Protein AF-A0A8H7WCC1-F1 (afdb_monomer)

Solvent-accessible surface area (backbone atoms only — not comparable to full-atom values): 7300 Å² total; per-residue (Å²): 131,83,83,75,69,80,70,73,66,59,29,33,40,40,32,45,70,49,50,76,80,44,47,63,51,47,51,56,53,47,54,52,48,56,58,50,26,77,82,41,61,59,35,66,81,32,38,38,36,38,40,87,75,44,39,68,73,57,51,53,52,42,45,76,72,71,45,47,74,43,75,50,77,78,79,69,54,81,81,56,98,39,59,47,74,45,61,47,76,86,44,66,91,77,49,62,64,59,53,51,49,51,52,50,48,54,52,49,51,56,56,49,56,66,74,57,59,81,74,78,89,126

pLDDT: mean 70.87, std 16.35, range [34.09, 90.94]

Nearest PDB structures (foldseek):
  7l1s-assembly1_G  TM=3.806E-01  e=4.443E-01  Bacillus sp. PS3
  1zzg-assembly1_B  TM=5.050E-01  e=3.663E+00  Thermus thermophilus HB8
  3ifs-assembly3_E  TM=5.475E-01  e=9.846E+00  Bacillus anthracis str. 'Ames Ancestor'

Secondary structure (DSSP, 8-state):
------PPP-EEEEE---SHHHHHHHHHHHHHHHHHHTT-THHHHTEEEE-TT--HHHHHHHHHTT-EEESSGGGG-S--TTEEEEESSSS-TT-HHHHHHHHHHHHHHHHHHHHS------

Sequence (122 aa):
MKDQRPSPIARVLCLGIRRKSHLTQFVTVLQVFAQLALANPDILNNLFIHDPDMQHDMHDMLENHGFRVVQYPADLGNNDDNTLIFDFYSRPLGEAPRFLEEYAQEKLLSDVAMYIGPANKH

Radius of gyration: 17.0 Å; Cα contacts (8 Å, |Δi|>4): 125; chains: 1; bounding box: 42×42×41 Å

Structure (mmCIF, N/CA/C/O backbone):
data_AF-A0A8H7WCC1-F1
#
_entry.id   AF-A0A8H7WCC1-F1
#
loop_
_atom_site.group_PDB
_atom_site.id
_atom_site.type_symbol
_atom_site.label_atom_id
_atom_site.label_alt_id
_atom_site.label_comp_id
_atom_site.label_asym_id
_atom_site.label_entity_id
_atom_site.label_seq_id
_atom_site.pdbx_PDB_ins_code
_atom_site.Cartn_x
_atom_site.Cartn_y
_atom_site.Cartn_z
_atom_site.occupancy
_atom_site.B_iso_or_equiv
_atom_site.auth_seq_id
_atom_site.auth_comp_id
_atom_site.auth_asym_id
_atom_site.auth_atom_id
_atom_site.pdbx_PDB_model_num
ATOM 1 N N . MET A 1 1 ? -31.067 10.765 14.782 1.00 40.56 1 MET A N 1
ATOM 2 C CA . MET A 1 1 ? -30.103 10.317 13.755 1.00 40.56 1 MET A CA 1
ATOM 3 C C . MET A 1 1 ? -29.098 9.433 14.468 1.00 40.56 1 MET A C 1
ATOM 5 O O . MET A 1 1 ? -28.616 9.855 15.507 1.00 40.56 1 MET A O 1
ATOM 9 N N . LYS A 1 2 ? -28.895 8.186 14.026 1.00 36.66 2 LYS A N 1
ATOM 10 C CA . LYS A 1 2 ? -27.870 7.308 14.611 1.00 36.66 2 LYS A CA 1
ATOM 11 C C . LYS A 1 2 ? -26.506 7.937 14.335 1.00 36.66 2 LYS A C 1
ATOM 13 O O . LYS A 1 2 ? -26.231 8.218 13.172 1.00 36.66 2 LYS A O 1
ATOM 18 N N . ASP A 1 3 ? -25.710 8.140 15.384 1.00 38.50 3 ASP A N 1
ATOM 19 C CA . ASP A 1 3 ? -24.284 8.448 15.288 1.00 38.50 3 ASP A CA 1
ATOM 20 C C . ASP A 1 3 ? -23.625 7.432 14.355 1.00 38.50 3 ASP A C 1
ATOM 22 O O . ASP A 1 3 ? -23.380 6.283 14.733 1.00 38.50 3 ASP A O 1
ATOM 26 N N . GLN A 1 4 ? -23.368 7.831 13.111 1.00 38.69 4 GLN A N 1
ATOM 27 C CA . GLN A 1 4 ? -22.432 7.119 12.258 1.00 38.69 4 GLN A CA 1
ATOM 28 C C . GLN A 1 4 ? -21.048 7.475 12.784 1.00 38.69 4 GLN A C 1
ATOM 30 O O . GLN A 1 4 ? -20.401 8.388 12.281 1.00 38.69 4 GLN A O 1
ATOM 35 N N . ARG A 1 5 ? -20.610 6.795 13.851 1.00 47.72 5 ARG A N 1
ATOM 36 C CA . ARG A 1 5 ? -19.190 6.803 14.202 1.00 47.72 5 ARG A CA 1
ATOM 37 C C . ARG A 1 5 ? -18.454 6.339 12.946 1.00 47.72 5 ARG A C 1
ATOM 39 O O . ARG A 1 5 ? -18.773 5.243 12.478 1.00 47.72 5 ARG A O 1
ATOM 46 N N . PRO A 1 6 ? -17.540 7.134 12.371 1.00 53.88 6 PRO A N 1
ATOM 47 C CA . PRO A 1 6 ? -16.810 6.704 11.193 1.00 53.88 6 PRO A CA 1
ATOM 48 C C . PRO A 1 6 ? -16.014 5.466 11.593 1.00 53.88 6 PRO A C 1
ATOM 50 O O . PRO A 1 6 ? -15.107 5.547 12.426 1.00 53.88 6 PRO A O 1
ATOM 53 N N . SER A 1 7 ? -16.405 4.313 11.054 1.00 56.66 7 SER A N 1
ATOM 54 C CA . SER A 1 7 ? -15.825 3.023 11.402 1.00 56.66 7 SER A CA 1
ATOM 55 C C . SER A 1 7 ? -14.295 3.050 11.249 1.00 56.66 7 SER A C 1
ATOM 57 O O . SER A 1 7 ? -13.752 3.810 10.433 1.00 56.66 7 SER A O 1
ATOM 59 N N . PRO A 1 8 ? -13.566 2.283 12.077 1.00 65.88 8 PRO A N 1
ATOM 60 C CA . PRO A 1 8 ? -12.120 2.173 11.941 1.00 65.88 8 PRO A CA 1
ATOM 61 C C . PRO A 1 8 ? -11.768 1.638 10.548 1.00 65.88 8 PRO A C 1
ATOM 63 O O . PRO A 1 8 ? -12.513 0.833 9.988 1.00 65.88 8 PRO A O 1
ATOM 66 N N . ILE A 1 9 ? -10.640 2.099 9.990 1.00 70.38 9 ILE A N 1
ATOM 67 C CA . ILE A 1 9 ? -10.124 1.581 8.714 1.00 70.38 9 ILE A CA 1
ATOM 68 C C . ILE A 1 9 ? -9.961 0.072 8.870 1.00 70.38 9 ILE A C 1
ATOM 70 O O . ILE A 1 9 ? -9.185 -0.381 9.713 1.00 70.38 9 ILE A O 1
ATOM 74 N N . ALA A 1 10 ? -10.705 -0.684 8.072 1.00 74.31 10 ALA A N 1
ATOM 75 C CA . ALA A 1 10 ? -10.690 -2.139 8.115 1.00 74.31 10 ALA A CA 1
ATOM 76 C C . ALA A 1 10 ? -9.671 -2.716 7.128 1.00 74.31 10 ALA A C 1
ATOM 78 O O . ALA A 1 10 ? -9.213 -3.843 7.299 1.00 74.31 10 ALA A O 1
ATOM 79 N N . ARG A 1 11 ? -9.313 -1.946 6.093 1.00 81.56 11 ARG A N 1
ATOM 80 C CA . ARG A 1 11 ? -8.454 -2.394 5.000 1.00 81.56 11 ARG A CA 1
ATOM 81 C C . ARG A 1 11 ? -7.640 -1.253 4.414 1.00 81.56 11 ARG A C 1
ATOM 83 O O . ARG A 1 11 ? -8.117 -0.124 4.317 1.00 81.56 11 ARG A O 1
ATOM 90 N N . VAL A 1 12 ? -6.437 -1.575 3.965 1.00 85.06 12 VAL A N 1
ATOM 91 C CA . VAL A 1 12 ? -5.565 -0.676 3.216 1.00 85.06 12 VAL A CA 1
ATOM 92 C C . VAL A 1 12 ? -5.255 -1.304 1.865 1.00 85.06 12 VAL A C 1
ATOM 94 O O . VAL A 1 12 ? -4.861 -2.465 1.794 1.00 85.06 12 VAL A O 1
ATOM 97 N N . LEU A 1 13 ? -5.389 -0.523 0.799 1.00 87.12 13 LEU A N 1
ATOM 98 C CA . LEU A 1 13 ? -5.026 -0.927 -0.551 1.00 87.12 13 LEU A CA 1
ATOM 99 C C . LEU A 1 13 ? -3.995 0.044 -1.127 1.00 87.12 13 LEU A C 1
ATOM 101 O O . LEU A 1 13 ? -4.295 1.213 -1.353 1.00 87.12 13 LEU A O 1
ATOM 105 N N . CYS A 1 14 ? -2.789 -0.446 -1.382 1.00 88.56 14 CYS 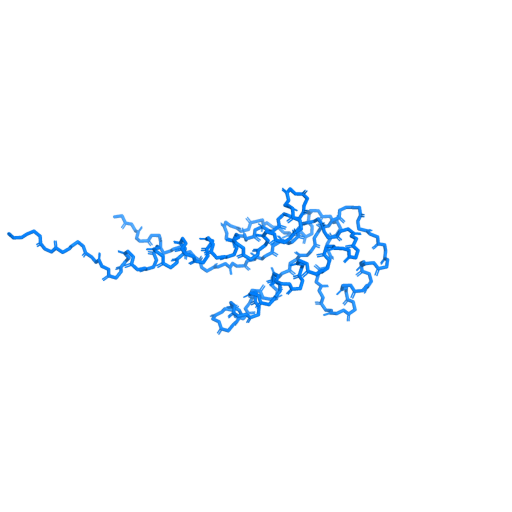A N 1
ATOM 106 C CA . CYS A 1 14 ? -1.717 0.297 -2.031 1.00 88.56 14 CYS A CA 1
ATOM 107 C C . CYS A 1 14 ? -1.666 -0.076 -3.516 1.00 88.56 14 CYS A C 1
ATOM 109 O O . CYS A 1 14 ? -1.382 -1.220 -3.865 1.00 88.56 14 CYS A O 1
ATOM 111 N N . LEU A 1 15 ? -1.927 0.892 -4.387 1.00 86.38 15 LEU A N 1
ATOM 112 C CA . LEU A 1 15 ? -1.953 0.736 -5.838 1.00 86.38 15 LEU A CA 1
ATOM 113 C C . LEU A 1 15 ? -0.737 1.407 -6.463 1.00 86.38 15 LEU A C 1
ATOM 115 O O . LEU A 1 15 ? -0.409 2.518 -6.076 1.00 86.38 15 LEU A O 1
ATOM 119 N N . GLY A 1 16 ? -0.095 0.816 -7.465 1.00 81.38 16 GLY A N 1
ATOM 120 C CA . GLY A 1 16 ? 0.889 1.568 -8.255 1.00 81.38 16 GLY A CA 1
ATOM 121 C C . GLY A 1 16 ? 2.357 1.402 -7.868 1.00 81.38 16 GLY A C 1
ATOM 122 O O . GLY A 1 16 ? 3.198 2.211 -8.271 1.00 81.38 16 GLY A O 1
ATOM 123 N N . ILE A 1 17 ? 2.717 0.377 -7.093 1.00 82.94 17 ILE A N 1
ATOM 124 C CA . ILE A 1 17 ? 4.107 0.129 -6.673 1.00 82.94 17 ILE A CA 1
ATOM 125 C C . ILE A 1 17 ? 4.850 -0.682 -7.750 1.00 82.94 17 ILE A C 1
ATOM 127 O O . ILE A 1 17 ? 5.085 -1.877 -7.612 1.00 82.94 17 ILE A O 1
ATOM 131 N N . ARG A 1 18 ? 5.229 -0.019 -8.851 1.00 76.06 18 ARG A N 1
ATOM 132 C CA . ARG A 1 18 ? 5.842 -0.670 -10.034 1.00 76.06 18 ARG A CA 1
ATOM 133 C C . ARG A 1 18 ? 7.355 -0.760 -10.029 1.00 76.06 18 ARG A C 1
ATOM 135 O O . ARG A 1 18 ? 7.928 -1.629 -10.678 1.00 76.06 18 ARG A O 1
ATOM 142 N N . ARG A 1 19 ? 8.014 0.235 -9.437 1.00 75.50 19 ARG A N 1
ATOM 143 C CA . ARG A 1 19 ? 9.447 0.502 -9.623 1.00 75.50 19 ARG A CA 1
ATOM 144 C C . ARG A 1 19 ? 10.085 0.889 -8.301 1.00 75.50 19 ARG A C 1
ATOM 146 O O . ARG A 1 19 ? 9.421 1.417 -7.414 1.00 75.50 19 ARG A O 1
ATOM 153 N N . LYS A 1 20 ? 11.404 0.710 -8.203 1.00 76.38 20 LYS A N 1
ATOM 154 C CA . LYS A 1 20 ? 12.179 1.009 -6.985 1.00 76.38 20 LYS A CA 1
ATOM 155 C C . LYS A 1 20 ? 12.011 2.445 -6.485 1.00 76.38 20 LYS A C 1
ATOM 157 O O . LYS A 1 20 ? 12.011 2.660 -5.282 1.00 76.38 20 LYS A O 1
ATOM 162 N N . SER A 1 21 ? 11.797 3.412 -7.376 1.00 75.31 21 SER A N 1
ATOM 163 C CA . SER A 1 21 ? 11.513 4.803 -6.998 1.00 75.31 21 SER A CA 1
ATOM 164 C C . SER A 1 21 ? 10.246 4.961 -6.148 1.00 75.31 21 SER A C 1
ATOM 166 O O . SER A 1 21 ? 10.183 5.872 -5.331 1.00 75.31 21 SER A O 1
ATOM 168 N N . HIS A 1 22 ? 9.253 4.077 -6.294 1.00 79.31 22 HIS A N 1
ATOM 1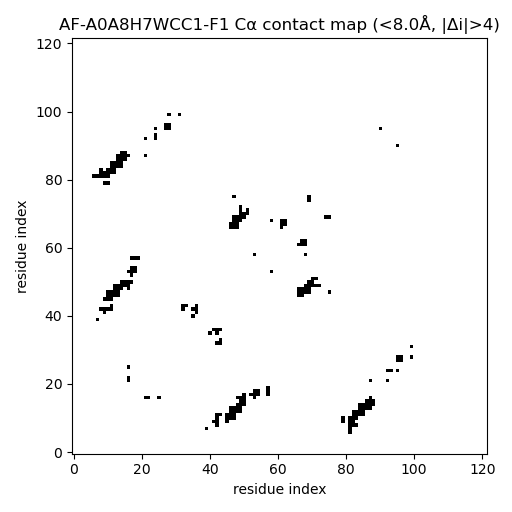69 C CA . HIS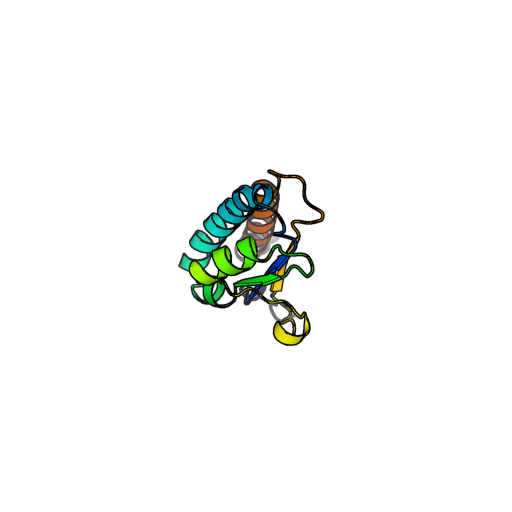 A 1 22 ? 8.011 4.122 -5.512 1.00 79.31 22 HIS A CA 1
ATOM 170 C C . HIS A 1 22 ? 8.192 3.520 -4.112 1.00 79.31 22 HIS A C 1
ATOM 172 O O . HIS A 1 22 ? 7.388 3.789 -3.222 1.00 79.31 22 HIS A O 1
ATOM 178 N N . LEU A 1 23 ? 9.268 2.758 -3.880 1.00 80.81 23 LEU A N 1
ATOM 179 C CA . LEU A 1 23 ? 9.519 2.123 -2.587 1.00 80.81 23 LEU A CA 1
ATOM 180 C C . LEU A 1 23 ? 9.773 3.130 -1.480 1.00 80.81 23 LEU A C 1
ATOM 182 O O . LEU A 1 23 ? 9.305 2.925 -0.369 1.00 80.81 23 LEU A O 1
ATOM 186 N N . THR A 1 24 ? 10.465 4.233 -1.763 1.00 80.62 24 THR A N 1
ATOM 187 C CA . THR A 1 24 ? 10.691 5.269 -0.750 1.00 80.62 24 THR A CA 1
ATOM 188 C C . THR A 1 24 ? 9.366 5.840 -0.251 1.00 80.62 24 THR A C 1
ATOM 190 O O . THR A 1 24 ? 9.151 5.929 0.954 1.00 80.62 24 THR A O 1
ATOM 193 N N . GLN A 1 25 ? 8.444 6.149 -1.166 1.00 79.12 25 GLN A N 1
ATOM 194 C CA . GLN A 1 25 ? 7.115 6.642 -0.811 1.00 79.12 25 GLN A CA 1
ATOM 195 C C . GLN A 1 25 ? 6.289 5.565 -0.099 1.00 79.12 25 GLN A C 1
ATOM 197 O O . GLN A 1 25 ? 5.592 5.862 0.869 1.00 79.12 25 GLN A O 1
ATOM 202 N N . PHE A 1 26 ? 6.399 4.310 -0.536 1.00 84.94 26 PHE A N 1
ATOM 203 C CA . PHE A 1 26 ? 5.733 3.185 0.110 1.00 84.94 26 PHE A CA 1
ATOM 204 C C . PHE A 1 26 ? 6.216 2.974 1.548 1.00 84.94 26 PHE A C 1
ATOM 206 O O . PHE A 1 26 ? 5.395 2.816 2.444 1.00 84.94 26 PHE A O 1
ATOM 213 N N . VAL A 1 27 ? 7.523 3.063 1.805 1.00 84.56 27 VAL A N 1
ATOM 214 C CA . VAL A 1 27 ? 8.092 2.974 3.158 1.00 84.56 27 VAL A CA 1
ATOM 215 C C . VAL A 1 27 ? 7.557 4.088 4.055 1.00 84.56 27 VAL A C 1
ATOM 217 O O . VAL A 1 27 ? 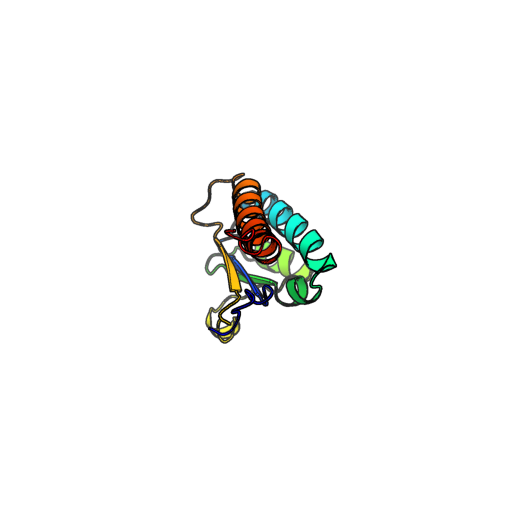7.210 3.828 5.204 1.00 84.56 27 VAL A O 1
ATOM 220 N N . THR A 1 28 ? 7.422 5.313 3.546 1.00 80.88 28 THR A N 1
ATOM 221 C CA . THR A 1 28 ? 6.811 6.412 4.308 1.00 80.88 28 THR A CA 1
ATOM 222 C C . THR A 1 28 ? 5.351 6.128 4.658 1.00 80.88 28 THR A C 1
ATOM 224 O O . THR A 1 28 ? 4.934 6.332 5.796 1.00 80.88 28 THR A O 1
ATOM 227 N N . VAL A 1 29 ? 4.577 5.603 3.708 1.00 82.12 29 VAL A N 1
ATOM 228 C CA . VAL A 1 29 ? 3.187 5.190 3.946 1.00 82.12 29 VAL A CA 1
ATOM 229 C C . VAL A 1 29 ? 3.120 4.070 4.997 1.00 82.12 29 VAL A C 1
ATOM 231 O O . VAL A 1 29 ? 2.323 4.145 5.932 1.00 82.12 29 VAL A O 1
ATOM 234 N N . LEU A 1 30 ? 4.011 3.077 4.914 1.00 84.94 30 LEU A N 1
ATOM 235 C CA . LEU A 1 30 ? 4.116 1.997 5.898 1.00 84.94 30 LEU A CA 1
ATOM 236 C C . LEU A 1 30 ? 4.440 2.498 7.303 1.00 84.94 30 LEU A C 1
ATOM 238 O O . LEU A 1 30 ? 3.896 1.968 8.267 1.00 84.94 30 LEU A O 1
ATOM 242 N N . GLN A 1 31 ? 5.295 3.512 7.442 1.00 82.69 31 GLN A N 1
ATOM 243 C CA . GLN A 1 31 ? 5.598 4.100 8.749 1.00 82.69 31 GLN A CA 1
ATOM 244 C C . GLN A 1 31 ? 4.345 4.683 9.401 1.00 82.69 31 GLN A C 1
ATOM 246 O O . GLN A 1 31 ? 4.144 4.496 10.600 1.00 82.69 31 GLN A O 1
ATOM 251 N N . VAL A 1 32 ? 3.469 5.324 8.625 1.00 78.12 32 VAL A N 1
ATOM 252 C CA . VAL A 1 32 ? 2.200 5.834 9.155 1.00 78.12 32 VAL A CA 1
ATOM 253 C C . VAL A 1 32 ? 1.249 4.696 9.512 1.00 78.12 32 VAL A C 1
ATOM 255 O O . VAL A 1 32 ? 0.637 4.731 10.578 1.00 78.12 32 VAL A O 1
ATOM 258 N N . PHE A 1 33 ? 1.179 3.636 8.705 1.00 82.00 33 PHE A N 1
ATOM 259 C CA . PHE A 1 33 ? 0.389 2.460 9.074 1.00 82.00 33 PHE A CA 1
ATOM 260 C C . PHE A 1 33 ? 0.910 1.747 10.309 1.00 82.00 33 PHE A C 1
ATOM 262 O O . PHE A 1 33 ? 0.102 1.297 11.112 1.00 82.00 33 PHE A O 1
ATOM 269 N N . ALA A 1 34 ? 2.223 1.699 10.518 1.00 82.81 34 ALA A N 1
ATOM 270 C CA . ALA A 1 34 ? 2.796 1.168 11.745 1.00 82.81 34 ALA A CA 1
ATOM 271 C C . ALA A 1 34 ? 2.352 1.980 12.973 1.00 82.81 34 ALA A C 1
ATOM 273 O O . ALA A 1 34 ? 2.068 1.394 14.013 1.00 82.81 34 ALA A O 1
ATOM 274 N N . GLN A 1 35 ? 2.222 3.308 12.852 1.00 79.25 35 GLN A N 1
ATOM 275 C CA . GLN A 1 35 ? 1.655 4.138 13.921 1.00 79.25 35 GLN A CA 1
ATOM 276 C C . GLN A 1 35 ? 0.156 3.879 14.116 1.00 79.25 35 GLN A C 1
ATOM 278 O O . GLN A 1 35 ? -0.295 3.714 15.247 1.00 79.25 35 GLN A O 1
ATOM 283 N N . LEU A 1 36 ? -0.621 3.782 13.032 1.00 74.69 36 LEU A N 1
ATOM 284 C CA . LEU A 1 36 ? -2.052 3.462 13.109 1.00 74.69 36 LEU A CA 1
ATOM 285 C C . LEU A 1 36 ? -2.302 2.062 13.689 1.00 74.69 36 LEU A C 1
ATOM 287 O O . LEU A 1 36 ? -3.284 1.861 14.402 1.00 74.69 36 LEU A O 1
ATOM 291 N N . ALA A 1 37 ? -1.392 1.118 13.454 1.00 80.62 37 ALA A N 1
ATOM 292 C CA . ALA A 1 37 ? -1.457 -0.239 13.979 1.00 80.62 37 ALA A CA 1
ATOM 293 C C . ALA A 1 37 ? -1.358 -0.303 15.508 1.00 80.62 37 ALA A C 1
ATOM 295 O O . ALA A 1 37 ? -1.861 -1.248 16.108 1.00 80.62 37 ALA A O 1
ATOM 296 N N . LEU A 1 38 ? -0.771 0.712 16.153 1.00 77.00 38 LEU A N 1
ATOM 297 C CA . LEU A 1 38 ? -0.770 0.818 17.616 1.00 77.00 38 LEU A CA 1
ATOM 298 C C . LEU A 1 38 ? -2.191 0.988 18.174 1.00 77.00 38 LEU A C 1
ATOM 300 O O . LEU A 1 38 ? -2.472 0.526 19.277 1.00 77.00 38 LEU A O 1
ATOM 304 N N . ALA A 1 39 ? -3.079 1.635 17.414 1.00 75.12 39 ALA A N 1
ATOM 305 C CA . ALA A 1 39 ? -4.483 1.825 17.772 1.00 75.12 39 ALA A CA 1
ATOM 306 C C . ALA A 1 39 ? -5.402 0.746 17.172 1.00 75.12 39 ALA A C 1
ATOM 308 O O . ALA A 1 39 ? -6.412 0.396 17.780 1.00 75.12 39 ALA A O 1
ATOM 309 N N . ASN A 1 40 ? -5.064 0.218 15.991 1.00 75.06 40 ASN A N 1
ATOM 310 C CA . ASN A 1 40 ? -5.800 -0.846 15.312 1.00 75.06 40 ASN A CA 1
ATOM 311 C C . ASN A 1 40 ? -4.837 -1.854 14.647 1.00 75.06 40 ASN A C 1
ATOM 313 O O . ASN A 1 40 ? -4.504 -1.688 13.470 1.00 75.06 40 ASN A O 1
ATOM 317 N N . PRO A 1 41 ? -4.404 -2.907 15.364 1.00 79.31 41 PRO A N 1
ATOM 318 C CA . PRO A 1 41 ? -3.407 -3.862 14.870 1.00 79.31 41 PRO A CA 1
ATOM 319 C C . PRO A 1 41 ? -3.804 -4.578 13.574 1.00 79.31 41 PRO A C 1
ATOM 321 O O . PRO A 1 41 ? -2.940 -4.943 12.774 1.00 79.31 41 PRO A O 1
ATOM 324 N N . ASP A 1 42 ? -5.106 -4.734 13.327 1.00 80.19 42 ASP A N 1
ATOM 325 C CA . ASP A 1 42 ? -5.628 -5.442 12.158 1.00 80.19 42 ASP A CA 1
ATOM 326 C C . ASP A 1 42 ? -5.358 -4.707 10.840 1.00 80.19 42 ASP A C 1
ATOM 328 O O . ASP A 1 42 ? -5.433 -5.314 9.771 1.00 80.19 42 ASP A O 1
ATOM 332 N N . ILE A 1 43 ? -4.994 -3.422 10.888 1.00 79.50 43 ILE A N 1
ATOM 333 C CA . ILE A 1 43 ? -4.731 -2.629 9.684 1.00 79.50 43 ILE A CA 1
ATOM 334 C C . ILE A 1 43 ? -3.546 -3.171 8.874 1.00 79.50 43 ILE A C 1
ATOM 336 O O . ILE A 1 43 ? -3.582 -3.137 7.647 1.00 79.50 43 ILE A O 1
ATOM 340 N N . LEU A 1 44 ? -2.522 -3.724 9.539 1.00 81.56 44 LEU A N 1
ATOM 341 C CA . LEU A 1 44 ? -1.360 -4.316 8.865 1.00 81.56 44 LEU A CA 1
ATOM 342 C C . LEU A 1 44 ? -1.688 -5.687 8.270 1.00 81.56 44 LEU A C 1
ATOM 344 O O . LEU A 1 44 ? -1.211 -6.017 7.188 1.00 81.56 44 LEU A O 1
ATOM 348 N N . ASN A 1 45 ? -2.550 -6.459 8.938 1.00 83.19 45 ASN A N 1
ATOM 349 C CA . ASN A 1 45 ? -3.019 -7.758 8.444 1.00 83.19 45 ASN A CA 1
ATOM 350 C C . ASN A 1 45 ? -3.929 -7.625 7.212 1.00 83.19 45 ASN A C 1
ATOM 352 O O . ASN A 1 45 ? -4.066 -8.574 6.437 1.00 83.19 45 ASN A O 1
ATOM 356 N N . ASN A 1 46 ? -4.532 -6.446 7.039 1.00 84.50 46 ASN A N 1
ATOM 357 C CA . ASN A 1 46 ? -5.431 -6.098 5.944 1.00 84.50 46 ASN A CA 1
ATOM 358 C C . ASN A 1 46 ? -4.822 -5.058 4.988 1.00 84.50 46 ASN A C 1
ATOM 360 O O . ASN A 1 46 ? -5.562 -4.312 4.342 1.00 84.50 46 ASN A O 1
ATOM 364 N N . LEU A 1 47 ? -3.489 -4.997 4.899 1.00 87.62 47 LEU A N 1
ATOM 365 C CA . LEU A 1 47 ? -2.778 -4.210 3.896 1.00 87.62 47 LEU A CA 1
ATOM 366 C C . LEU A 1 47 ? -2.498 -5.071 2.664 1.00 87.62 47 LEU A C 1
ATOM 368 O O . LEU A 1 47 ? -1.803 -6.084 2.738 1.00 87.62 47 LEU A O 1
ATOM 372 N N . PHE A 1 48 ? -3.016 -4.629 1.525 1.00 89.69 48 PHE A N 1
ATOM 373 C CA . PHE A 1 48 ? -2.858 -5.284 0.234 1.00 89.69 48 PHE A CA 1
ATOM 374 C C . PHE A 1 48 ? -2.122 -4.366 -0.731 1.00 89.69 48 PHE A C 1
ATOM 376 O O . PHE A 1 48 ? -2.368 -3.160 -0.769 1.00 89.69 48 PHE A O 1
ATOM 383 N N . ILE A 1 49 ? -1.234 -4.941 -1.531 1.00 90.75 49 ILE A N 1
ATOM 384 C CA . ILE A 1 49 ? -0.543 -4.240 -2.608 1.00 90.75 49 ILE A CA 1
ATOM 385 C C . ILE A 1 49 ? -1.058 -4.799 -3.923 1.00 90.75 49 ILE A C 1
ATOM 387 O O . ILE A 1 49 ? -1.018 -6.007 -4.127 1.00 90.75 49 ILE A O 1
ATOM 391 N N . HIS A 1 50 ? -1.516 -3.937 -4.822 1.00 87.75 50 HIS A N 1
ATOM 392 C CA . HIS A 1 50 ? -1.983 -4.357 -6.135 1.00 87.75 50 HIS A CA 1
ATOM 393 C C . HIS A 1 50 ? -1.386 -3.485 -7.234 1.00 87.75 50 HIS A C 1
ATOM 395 O O . HIS A 1 50 ? -1.528 -2.262 -7.243 1.00 87.75 50 HIS A O 1
ATOM 401 N N . ASP A 1 51 ? -0.738 -4.132 -8.195 1.00 85.81 51 ASP A N 1
ATOM 402 C CA . ASP A 1 51 ? -0.328 -3.490 -9.432 1.00 85.81 51 ASP A CA 1
ATOM 403 C C . ASP A 1 51 ? -0.253 -4.529 -10.563 1.00 85.81 51 ASP A C 1
ATOM 405 O O . ASP A 1 51 ? 0.527 -5.477 -10.450 1.00 85.81 51 ASP A O 1
ATOM 409 N N . PRO A 1 52 ? -1.044 -4.381 -11.643 1.00 82.69 52 PRO A N 1
ATOM 410 C CA . PRO A 1 52 ? -1.055 -5.335 -12.749 1.00 82.69 52 PRO A CA 1
ATOM 411 C C . PRO A 1 52 ? 0.257 -5.359 -13.545 1.00 82.69 52 PRO A C 1
ATOM 413 O O . PRO A 1 52 ? 0.547 -6.357 -14.195 1.00 82.69 52 PRO A O 1
ATOM 416 N N . ASP A 1 53 ? 1.059 -4.292 -13.480 1.00 84.69 53 ASP A N 1
ATOM 417 C CA . ASP A 1 53 ? 2.324 -4.157 -14.206 1.00 84.69 53 ASP A CA 1
ATOM 418 C C . ASP A 1 53 ? 3.53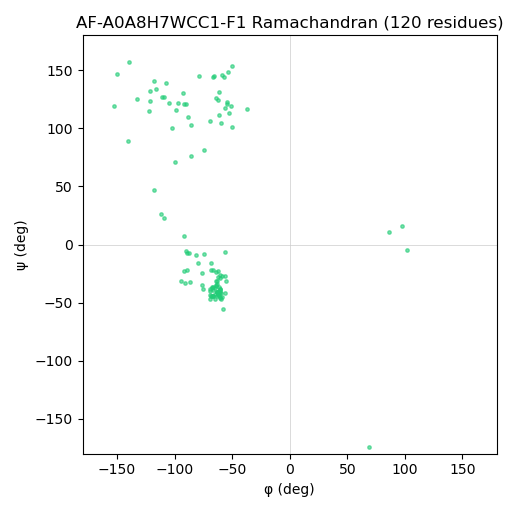7 -4.227 -13.253 1.00 84.69 53 ASP A C 1
ATOM 420 O O . ASP A 1 53 ? 4.614 -3.699 -13.560 1.00 84.69 53 ASP A O 1
ATOM 424 N N . MET A 1 54 ? 3.375 -4.833 -12.068 1.00 86.12 54 MET A N 1
ATOM 425 C CA . MET A 1 54 ? 4.469 -5.004 -11.111 1.00 86.12 54 MET A CA 1
ATOM 426 C C . MET A 1 54 ? 5.586 -5.865 -11.708 1.00 86.12 54 MET A C 1
ATOM 428 O O . MET A 1 54 ? 5.344 -6.952 -12.232 1.00 86.12 54 MET A O 1
ATOM 432 N N . GLN A 1 55 ? 6.835 -5.405 -11.595 1.00 86.62 55 GLN A N 1
ATOM 433 C CA . GLN A 1 55 ? 7.984 -6.222 -11.985 1.00 86.62 55 GLN A CA 1
ATOM 434 C C . GLN A 1 55 ? 8.129 -7.431 -11.049 1.00 86.62 55 GLN A C 1
ATOM 436 O O . GLN A 1 55 ? 7.887 -7.326 -9.849 1.00 86.62 55 GLN A O 1
ATOM 441 N N . HIS A 1 56 ? 8.546 -8.577 -11.590 1.00 86.44 56 HIS A N 1
ATOM 442 C CA . HIS A 1 56 ? 8.633 -9.825 -10.825 1.00 86.44 56 HIS A CA 1
ATOM 443 C C . HIS A 1 56 ? 9.594 -9.724 -9.626 1.00 86.44 56 HIS A C 1
ATOM 445 O O . HIS A 1 56 ? 9.270 -10.176 -8.536 1.00 86.44 56 HIS A O 1
ATOM 451 N N . ASP A 1 57 ? 10.724 -9.030 -9.789 1.00 88.62 57 ASP A N 1
ATOM 452 C CA . ASP A 1 57 ? 11.677 -8.778 -8.701 1.00 88.62 57 ASP A CA 1
ATOM 453 C C . ASP A 1 57 ? 11.076 -7.920 -7.575 1.00 88.62 57 ASP A C 1
ATOM 455 O O . ASP A 1 57 ? 11.385 -8.125 -6.402 1.00 88.62 57 ASP A O 1
ATOM 459 N N . MET A 1 58 ? 10.200 -6.974 -7.919 1.00 87.50 58 MET A N 1
ATOM 460 C CA . MET A 1 58 ? 9.459 -6.161 -6.956 1.00 87.50 58 MET A CA 1
ATOM 461 C C . MET A 1 58 ? 8.422 -6.991 -6.198 1.00 87.50 58 MET A C 1
ATOM 463 O O . MET A 1 58 ? 8.309 -6.861 -4.980 1.00 87.50 58 MET A O 1
ATOM 467 N N . HIS A 1 59 ? 7.693 -7.844 -6.918 1.00 89.62 59 HIS A N 1
ATOM 468 C CA . HIS A 1 59 ? 6.708 -8.756 -6.347 1.00 89.62 59 HIS A CA 1
ATOM 469 C C . HIS A 1 59 ? 7.356 -9.673 -5.308 1.00 89.62 59 HIS A C 1
ATOM 471 O O . HIS A 1 59 ? 6.977 -9.644 -4.137 1.00 89.62 59 HIS A O 1
ATOM 477 N N . ASP A 1 60 ? 8.403 -10.395 -5.712 1.00 89.81 60 ASP A N 1
ATOM 478 C CA . ASP A 1 60 ? 9.137 -11.314 -4.843 1.00 89.81 60 ASP A CA 1
ATOM 479 C C . ASP A 1 60 ? 9.729 -10.585 -3.639 1.00 89.81 60 ASP A C 1
ATOM 481 O O . ASP A 1 60 ? 9.691 -11.078 -2.514 1.00 89.81 60 ASP A O 1
ATOM 485 N N . MET A 1 61 ? 10.280 -9.386 -3.845 1.00 89.88 61 MET A N 1
ATOM 486 C CA . MET A 1 61 ? 10.811 -8.589 -2.748 1.00 89.88 61 MET A CA 1
ATOM 487 C C . MET A 1 61 ? 9.718 -8.264 -1.722 1.00 89.88 61 MET A C 1
ATOM 489 O O . MET A 1 61 ? 9.959 -8.428 -0.530 1.00 89.88 61 MET A O 1
ATOM 493 N N . LEU A 1 62 ? 8.536 -7.818 -2.147 1.00 89.81 62 LEU A N 1
ATOM 494 C CA . LEU A 1 62 ? 7.447 -7.461 -1.236 1.00 89.81 62 LEU A CA 1
ATOM 495 C C . LEU A 1 62 ? 6.897 -8.684 -0.488 1.00 89.81 62 LEU A C 1
ATOM 497 O O . LEU A 1 62 ? 6.749 -8.627 0.734 1.00 89.81 62 LEU A O 1
ATOM 501 N N . GLU A 1 63 ? 6.672 -9.805 -1.172 1.00 90.69 63 GLU A N 1
ATOM 502 C CA . GLU A 1 63 ? 6.222 -11.043 -0.522 1.00 90.69 63 GLU A CA 1
ATOM 503 C C . GLU A 1 63 ? 7.248 -11.579 0.482 1.00 90.69 63 GLU A C 1
ATOM 505 O O . GLU A 1 63 ? 6.886 -11.948 1.599 1.00 90.69 63 GLU A O 1
ATOM 510 N N . ASN A 1 64 ? 8.542 -11.537 0.145 1.00 90.94 64 ASN A N 1
ATOM 511 C CA . ASN A 1 64 ? 9.617 -11.940 1.057 1.00 90.94 64 ASN A CA 1
ATOM 512 C C . ASN A 1 64 ? 9.686 -11.075 2.328 1.00 90.94 64 ASN A C 1
ATOM 514 O O . ASN A 1 64 ? 10.203 -11.524 3.349 1.00 90.94 64 ASN A O 1
ATOM 518 N N . HIS A 1 65 ? 9.158 -9.848 2.288 1.00 87.44 65 HIS A N 1
ATOM 519 C CA . HIS A 1 65 ? 9.027 -8.973 3.458 1.00 87.44 65 HIS A CA 1
ATOM 520 C C . HIS A 1 65 ? 7.676 -9.127 4.180 1.00 87.44 65 HIS A C 1
ATOM 522 O O . HIS A 1 65 ? 7.395 -8.381 5.117 1.00 87.44 65 HIS A O 1
ATOM 528 N N . GLY A 1 66 ? 6.852 -10.101 3.783 1.00 86.56 66 GLY A N 1
ATOM 529 C CA . GLY A 1 66 ? 5.583 -10.433 4.428 1.00 86.56 66 GLY A CA 1
ATOM 530 C C . GLY A 1 66 ? 4.384 -9.617 3.943 1.00 86.56 66 GLY A C 1
ATOM 531 O O . GLY A 1 66 ? 3.324 -9.680 4.567 1.00 86.56 66 GLY A O 1
ATOM 532 N N . PHE A 1 67 ? 4.517 -8.856 2.853 1.00 89.31 67 PHE A N 1
ATOM 533 C CA . PHE A 1 67 ? 3.387 -8.133 2.273 1.00 89.31 67 PHE A CA 1
ATOM 534 C C . PHE A 1 67 ? 2.498 -9.055 1.442 1.00 89.31 67 PHE A C 1
ATOM 536 O O . PHE A 1 67 ? 2.978 -9.950 0.750 1.00 89.31 67 PHE A O 1
ATOM 543 N N . ARG A 1 68 ? 1.188 -8.792 1.463 1.00 89.69 68 ARG A N 1
ATOM 544 C CA . ARG A 1 68 ? 0.233 -9.454 0.569 1.00 89.69 68 ARG A CA 1
ATOM 545 C C . ARG A 1 68 ? 0.179 -8.705 -0.752 1.00 89.69 68 ARG A C 1
ATOM 547 O O . ARG A 1 68 ? -0.438 -7.640 -0.837 1.00 89.69 68 ARG A O 1
ATOM 554 N N . VAL A 1 69 ? 0.830 -9.260 -1.765 1.00 90.06 69 VAL A N 1
ATOM 555 C CA . VAL A 1 69 ? 0.758 -8.755 -3.134 1.00 90.06 69 VAL A CA 1
ATOM 556 C C . VAL A 1 69 ? -0.350 -9.500 -3.866 1.00 90.06 69 VAL A C 1
ATOM 558 O O . VAL A 1 69 ? -0.449 -10.720 -3.807 1.00 90.06 69 VAL A O 1
ATOM 561 N N . VAL A 1 70 ? -1.231 -8.753 -4.517 1.00 87.50 70 VAL A N 1
ATOM 562 C CA . VAL A 1 70 ? -2.423 -9.275 -5.172 1.00 87.50 70 VAL A CA 1
ATOM 563 C C . VAL A 1 70 ? -2.369 -8.918 -6.650 1.00 87.50 70 VAL A C 1
ATOM 565 O O . VAL A 1 70 ? -2.275 -7.742 -7.002 1.00 87.50 70 VAL A O 1
ATOM 568 N N . GLN A 1 71 ? -2.450 -9.917 -7.529 1.00 75.25 71 GLN A N 1
ATOM 569 C CA . GLN A 1 71 ? -2.422 -9.696 -8.980 1.00 75.25 71 GLN A CA 1
ATOM 570 C C . GLN A 1 71 ? -3.798 -9.411 -9.574 1.00 75.25 71 GLN A C 1
ATOM 572 O O . GLN A 1 71 ? -3.889 -8.638 -10.525 1.00 75.25 71 GLN A O 1
ATOM 577 N N . TYR A 1 72 ? -4.866 -9.989 -9.021 1.00 77.75 72 TYR A N 1
ATOM 578 C CA . TYR A 1 72 ? -6.204 -9.850 -9.584 1.00 77.75 72 TYR A CA 1
ATOM 579 C C . TYR A 1 72 ? -7.133 -9.115 -8.616 1.00 77.75 72 TYR A C 1
ATOM 581 O O . TYR A 1 72 ? -7.205 -9.476 -7.444 1.00 77.75 72 TYR A O 1
ATOM 589 N N . PRO A 1 73 ? -7.917 -8.127 -9.084 1.00 70.75 73 PRO A N 1
ATOM 590 C CA . PRO A 1 73 ? -8.861 -7.411 -8.226 1.00 70.75 73 PRO A CA 1
ATOM 591 C C . PRO A 1 73 ? -9.874 -8.316 -7.511 1.00 70.75 73 PRO A C 1
ATOM 593 O O . PRO A 1 73 ? -10.343 -7.974 -6.433 1.00 70.75 73 PRO A O 1
ATOM 596 N N . ALA A 1 74 ? -10.195 -9.479 -8.089 1.00 71.88 74 ALA A N 1
ATOM 597 C CA . ALA A 1 74 ? -11.085 -10.467 -7.479 1.00 71.88 74 ALA A CA 1
ATOM 598 C C . ALA A 1 74 ? -10.548 -11.027 -6.147 1.00 71.88 74 ALA A C 1
ATOM 600 O O . ALA A 1 74 ? -11.333 -11.374 -5.265 1.00 71.88 74 ALA A O 1
ATOM 601 N N . ASP A 1 75 ? -9.227 -11.056 -5.976 1.00 71.94 75 ASP A N 1
ATOM 602 C CA . ASP A 1 75 ? -8.560 -11.579 -4.783 1.00 71.94 75 ASP A CA 1
ATOM 603 C C . ASP A 1 75 ? -8.531 -10.550 -3.634 1.00 71.94 75 ASP A C 1
ATOM 605 O O . ASP A 1 75 ? -8.203 -10.891 -2.499 1.00 71.94 75 ASP A O 1
ATOM 609 N N . LEU A 1 76 ? -8.915 -9.292 -3.898 1.00 69.38 76 LEU A N 1
ATOM 610 C CA . LEU A 1 76 ? -9.062 -8.245 -2.876 1.00 69.38 76 LEU A CA 1
ATOM 611 C C . LEU A 1 76 ? -10.332 -8.426 -2.019 1.00 69.38 76 LEU A C 1
ATOM 613 O O . LEU A 1 76 ? -10.499 -7.728 -1.015 1.00 69.38 76 LEU A O 1
ATOM 617 N N . GLY A 1 77 ? -11.212 -9.368 -2.386 1.00 66.56 77 GLY A N 1
ATOM 618 C CA . GLY A 1 77 ? -12.494 -9.618 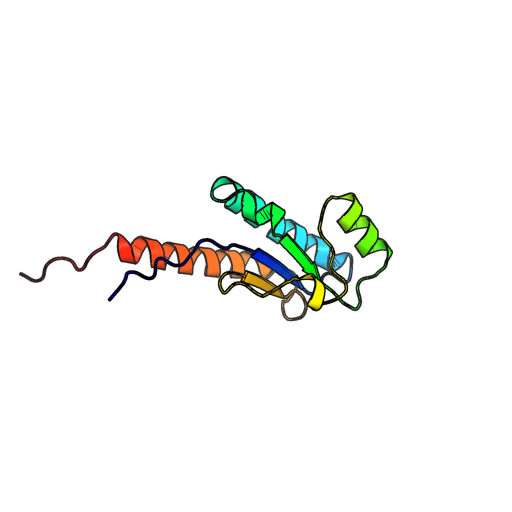-1.725 1.00 66.56 77 GLY A CA 1
ATOM 619 C C . GLY A 1 77 ? -13.511 -8.490 -1.935 1.00 66.56 77 GLY A C 1
ATOM 620 O O . GLY A 1 77 ? -13.273 -7.536 -2.674 1.00 66.56 77 GLY A O 1
ATOM 621 N N . ASN A 1 78 ? -14.670 -8.576 -1.270 1.00 60.59 78 ASN A N 1
ATOM 622 C CA . ASN A 1 78 ? -15.625 -7.464 -1.266 1.00 60.59 78 ASN A CA 1
ATOM 623 C C . ASN A 1 78 ? -14.960 -6.247 -0.616 1.00 60.59 78 ASN A C 1
ATOM 625 O O . ASN A 1 78 ? -14.459 -6.354 0.506 1.00 60.59 78 ASN A O 1
ATOM 629 N N . ASN A 1 79 ? -14.926 -5.115 -1.325 1.00 57.12 79 ASN A N 1
ATOM 630 C CA . ASN A 1 79 ? -14.535 -3.829 -0.757 1.00 57.12 79 ASN A CA 1
ATOM 631 C C . ASN A 1 79 ? -15.501 -3.516 0.384 1.00 57.12 79 ASN A C 1
ATOM 633 O O . ASN A 1 79 ? -16.656 -3.183 0.134 1.00 57.12 79 ASN A O 1
ATOM 637 N N . ASP A 1 80 ? -15.040 -3.665 1.624 1.00 58.47 80 ASP A N 1
ATOM 638 C CA . ASP A 1 80 ? -15.764 -3.100 2.753 1.00 58.47 80 ASP A CA 1
ATOM 639 C C . ASP A 1 80 ? -15.726 -1.577 2.620 1.00 58.47 80 ASP A C 1
ATOM 641 O O . ASP A 1 80 ? -14.704 -1.010 2.209 1.00 58.47 80 ASP A O 1
ATOM 645 N N . ASP A 1 81 ? -16.812 -0.920 3.032 1.00 60.78 81 ASP A N 1
ATOM 646 C CA . ASP A 1 81 ? -17.011 0.537 2.969 1.00 60.78 81 ASP A CA 1
ATOM 647 C C . ASP A 1 81 ? -15.909 1.355 3.690 1.00 60.78 81 ASP A C 1
ATOM 649 O O . ASP A 1 81 ? -15.861 2.575 3.574 1.00 60.78 81 ASP A O 1
ATOM 653 N N . ASN A 1 82 ? -14.983 0.696 4.403 1.00 74.88 82 ASN A N 1
ATOM 654 C CA . ASN A 1 82 ? -13.874 1.299 5.150 1.00 74.88 82 ASN A CA 1
ATOM 655 C C . ASN A 1 82 ? -12.491 0.866 4.630 1.00 74.88 82 ASN A C 1
ATOM 657 O O . ASN A 1 82 ? -11.611 0.485 5.413 1.00 74.88 82 ASN A O 1
ATOM 661 N N . THR A 1 83 ? -12.308 0.910 3.309 1.00 76.69 83 THR A N 1
ATOM 662 C CA . THR A 1 83 ? -11.018 0.661 2.649 1.00 76.69 83 THR A CA 1
ATOM 663 C C . THR A 1 83 ? -10.305 1.978 2.350 1.00 76.69 83 THR A C 1
ATOM 665 O O . THR A 1 83 ? -10.823 2.821 1.621 1.00 76.69 83 THR A O 1
ATOM 668 N N . LEU A 1 84 ? -9.094 2.150 2.877 1.00 79.12 84 LEU A N 1
ATOM 669 C CA . LEU A 1 84 ? -8.241 3.292 2.563 1.00 79.12 84 LEU A CA 1
ATOM 670 C C . LEU A 1 84 ? -7.357 2.967 1.355 1.00 79.12 84 LEU A C 1
ATOM 672 O O . LEU A 1 84 ? -6.573 2.018 1.396 1.00 79.12 84 LEU A O 1
ATOM 676 N N . ILE A 1 85 ? -7.474 3.758 0.289 1.00 81.12 85 ILE A N 1
ATOM 677 C CA . ILE A 1 85 ? -6.756 3.531 -0.970 1.00 81.12 85 ILE A CA 1
ATOM 678 C C . ILE A 1 85 ? -5.604 4.530 -1.106 1.00 81.12 85 ILE A C 1
ATOM 680 O O . ILE A 1 85 ? -5.807 5.746 -1.135 1.00 81.12 85 ILE A O 1
ATOM 684 N N . PHE A 1 86 ? -4.391 4.003 -1.247 1.00 80.56 86 PHE A N 1
ATOM 685 C CA . PHE A 1 86 ? -3.196 4.746 -1.623 1.00 80.56 86 PHE A CA 1
ATOM 686 C C . PHE A 1 86 ? -2.875 4.497 -3.082 1.00 80.56 86 PHE A C 1
ATOM 688 O O . PHE A 1 86 ? -2.287 3.479 -3.427 1.00 80.56 86 PHE A O 1
ATOM 695 N N . ASP A 1 87 ? -3.251 5.447 -3.927 1.00 81.81 87 ASP A N 1
ATOM 696 C CA . ASP A 1 87 ? -2.905 5.422 -5.340 1.00 81.81 87 ASP A CA 1
ATOM 697 C C . ASP A 1 87 ? -1.552 6.107 -5.588 1.00 81.81 87 ASP A C 1
ATOM 699 O O . ASP A 1 87 ? -1.425 7.323 -5.445 1.00 81.81 87 ASP A O 1
ATOM 703 N N . PHE A 1 88 ? -0.533 5.319 -5.934 1.00 75.56 88 PHE A N 1
ATOM 704 C CA . PHE A 1 88 ? 0.795 5.790 -6.325 1.00 75.56 88 PHE A CA 1
ATOM 705 C C . PHE A 1 88 ? 0.893 6.090 -7.835 1.00 75.56 88 PHE A C 1
ATOM 707 O O . PHE A 1 88 ? 1.901 6.647 -8.264 1.00 75.56 88 PHE A O 1
ATOM 714 N N . TYR A 1 89 ? -0.121 5.776 -8.654 1.00 71.00 89 TYR A N 1
ATOM 715 C CA . TYR A 1 89 ? -0.174 6.174 -10.070 1.00 71.00 89 TYR A CA 1
ATOM 716 C C . TYR A 1 89 ? -0.372 7.669 -10.235 1.00 71.00 89 TYR A C 1
ATOM 718 O O . TYR A 1 89 ? 0.275 8.310 -11.060 1.00 71.00 89 TYR A O 1
ATOM 726 N N . SER A 1 90 ? -1.320 8.207 -9.476 1.00 66.62 90 SER A N 1
ATOM 727 C CA . SER A 1 90 ? -1.789 9.578 -9.624 1.00 66.62 90 SER A CA 1
ATOM 728 C C . SER A 1 90 ? -1.002 10.568 -8.770 1.00 66.62 90 SER A C 1
ATOM 730 O O . SER A 1 90 ? -1.257 11.769 -8.848 1.00 66.62 90 SER A O 1
ATOM 732 N N . ARG A 1 91 ? -0.079 10.085 -7.926 1.00 65.56 91 ARG A N 1
ATOM 733 C CA . ARG A 1 91 ? 0.594 10.905 -6.917 1.00 65.56 91 ARG A CA 1
ATOM 734 C C . ARG A 1 91 ? 2.059 11.157 -7.265 1.00 65.56 91 ARG A C 1
ATOM 736 O O . ARG A 1 91 ? 2.814 10.202 -7.445 1.00 65.56 91 ARG A O 1
ATOM 743 N N . PRO A 1 92 ? 2.493 12.427 -7.290 1.00 63.22 92 PRO A N 1
ATOM 744 C CA . PRO A 1 92 ? 3.904 12.765 -7.370 1.00 63.22 92 PRO A CA 1
ATOM 745 C C . PRO A 1 92 ? 4.696 12.138 -6.215 1.00 63.22 92 PRO A C 1
ATOM 747 O O . PRO A 1 92 ? 4.227 12.053 -5.072 1.00 63.22 92 PRO A O 1
ATOM 750 N N . LEU A 1 93 ? 5.928 11.724 -6.514 1.00 59.25 93 LEU A N 1
ATOM 751 C CA . LEU A 1 93 ? 6.881 11.256 -5.510 1.00 59.25 93 LEU A CA 1
ATOM 752 C C . LEU A 1 93 ? 7.057 12.328 -4.423 1.00 59.25 93 LEU A C 1
ATOM 754 O O . LEU A 1 93 ? 7.444 13.455 -4.722 1.00 59.25 93 LEU A O 1
ATOM 758 N N . GLY A 1 94 ? 6.794 11.965 -3.165 1.00 59.00 94 GLY A N 1
ATOM 759 C CA . GLY A 1 9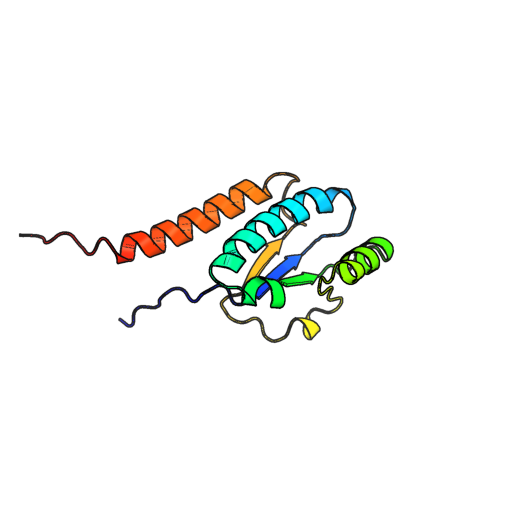4 ? 6.964 12.851 -2.005 1.00 59.00 94 GLY A CA 1
ATOM 760 C C . GLY A 1 94 ? 5.682 13.475 -1.443 1.00 59.00 94 GLY A C 1
ATOM 761 O O . GLY A 1 94 ? 5.746 14.086 -0.383 1.00 59.00 94 GLY A O 1
ATOM 762 N N . GLU A 1 95 ? 4.515 13.279 -2.066 1.00 66.50 95 GLU A N 1
ATOM 763 C CA . GLU A 1 95 ? 3.241 13.832 -1.557 1.00 66.50 95 GLU A CA 1
ATOM 764 C C . GLU A 1 95 ? 2.485 12.917 -0.580 1.00 66.50 95 GLU A C 1
ATOM 766 O O . GLU A 1 95 ? 1.502 13.332 0.033 1.00 66.50 95 GLU A O 1
ATOM 771 N N . ALA A 1 96 ? 2.944 11.676 -0.387 1.00 62.88 96 ALA A N 1
ATOM 772 C CA . ALA A 1 96 ? 2.310 10.749 0.556 1.00 62.88 96 ALA A CA 1
ATOM 773 C C . ALA A 1 96 ? 2.195 11.281 2.004 1.00 62.88 96 ALA A C 1
ATOM 775 O O . ALA A 1 96 ? 1.122 11.103 2.581 1.00 62.88 96 ALA A O 1
ATOM 776 N N . PRO A 1 97 ? 3.214 11.952 2.591 1.00 61.19 97 PRO A N 1
ATOM 777 C CA . PRO A 1 97 ? 3.108 12.523 3.935 1.00 61.19 97 PRO A CA 1
ATOM 778 C C . PRO A 1 97 ? 1.968 13.531 4.062 1.00 61.19 97 PRO A C 1
ATOM 780 O O . PRO A 1 97 ? 1.178 13.443 4.993 1.00 61.19 97 PRO A O 1
ATOM 783 N N . ARG A 1 98 ? 1.837 14.441 3.090 1.00 65.44 98 ARG A N 1
ATOM 784 C CA . ARG A 1 98 ? 0.842 15.517 3.127 1.00 65.44 98 ARG A CA 1
ATOM 785 C C . ARG A 1 98 ? -0.586 14.980 3.079 1.00 65.44 98 ARG A C 1
ATOM 787 O O . ARG A 1 98 ? -1.429 15.428 3.839 1.00 65.44 98 ARG A O 1
ATOM 794 N N . PHE A 1 99 ? -0.854 13.986 2.237 1.00 64.69 99 PHE A N 1
ATOM 795 C CA . PHE A 1 99 ? -2.176 13.357 2.201 1.00 64.69 99 PHE A CA 1
ATOM 796 C C . PHE A 1 99 ? -2.494 12.576 3.476 1.00 64.69 99 PHE A C 1
ATOM 798 O O . PHE A 1 99 ? -3.636 12.549 3.916 1.00 64.69 99 PHE A O 1
ATOM 805 N N . LEU A 1 100 ? -1.491 11.924 4.065 1.00 62.97 100 LEU A N 1
ATOM 806 C CA . LEU A 1 100 ? -1.656 11.231 5.339 1.00 62.97 100 LEU A CA 1
ATOM 807 C C . LEU A 1 100 ? -1.921 12.216 6.481 1.00 62.97 100 LEU A C 1
ATOM 809 O O . LEU A 1 100 ? -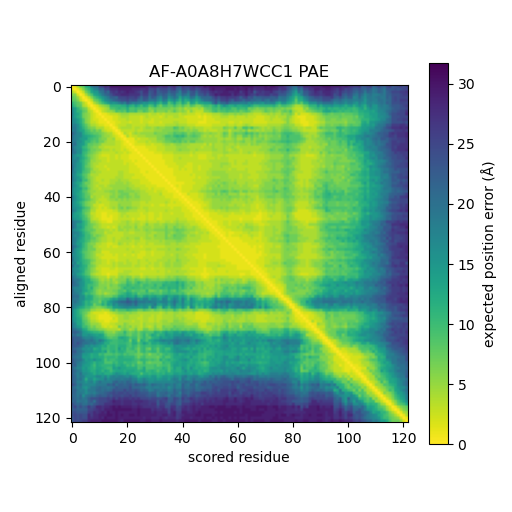2.740 11.919 7.344 1.00 62.97 100 LEU A O 1
ATOM 813 N N . GLU A 1 101 ? -1.285 13.387 6.459 1.00 63.72 101 GLU A N 1
ATOM 814 C CA . GLU A 1 101 ? -1.582 14.495 7.368 1.00 63.72 101 GLU A CA 1
ATOM 815 C C . GLU A 1 101 ? -2.990 15.052 7.149 1.00 63.72 101 GLU A C 1
ATOM 817 O O . GLU A 1 101 ? -3.721 15.198 8.120 1.00 63.72 101 GLU A O 1
ATOM 822 N N . GLU A 1 102 ? -3.401 15.305 5.904 1.00 65.25 102 GLU A N 1
ATOM 823 C CA . GLU A 1 102 ? -4.754 15.768 5.564 1.00 65.25 102 GLU A CA 1
ATOM 824 C C . GLU A 1 102 ? -5.811 14.744 6.013 1.00 65.25 102 GLU A C 1
ATOM 826 O O . GLU A 1 102 ? -6.762 15.100 6.705 1.00 65.25 102 GLU A O 1
ATOM 831 N N . TYR A 1 103 ? -5.594 13.454 5.743 1.00 62.59 103 TYR A N 1
ATOM 832 C CA . TYR A 1 103 ? -6.472 12.373 6.195 1.00 62.59 103 TYR A CA 1
ATOM 833 C C . TYR A 1 103 ? -6.520 12.262 7.727 1.00 62.59 103 TYR A C 1
ATOM 835 O O . TYR A 1 103 ? -7.595 12.123 8.316 1.00 62.59 103 TYR A O 1
ATOM 843 N N . ALA A 1 104 ? -5.364 12.338 8.396 1.00 59.28 104 ALA A N 1
ATOM 844 C CA . ALA A 1 104 ? -5.294 12.322 9.853 1.00 59.28 104 ALA A CA 1
ATOM 845 C C . ALA A 1 104 ? -5.996 13.543 10.456 1.00 59.28 104 ALA A C 1
ATOM 847 O O . ALA A 1 104 ? -6.713 13.385 11.438 1.00 59.28 104 ALA A O 1
ATOM 848 N N . GLN A 1 105 ? -5.842 14.731 9.863 1.00 59.25 105 GLN A N 1
ATOM 849 C CA . GLN A 1 105 ? -6.504 15.963 10.288 1.00 59.25 105 GLN A CA 1
ATOM 850 C C . GLN A 1 105 ? -8.016 15.902 10.083 1.00 59.25 105 GLN A C 1
ATOM 852 O O . GLN A 1 105 ? -8.745 16.251 11.005 1.00 59.25 105 GLN A O 1
ATOM 857 N N . GLU A 1 106 ? -8.512 15.420 8.944 1.00 57.78 106 GLU A N 1
ATOM 858 C CA . GLU A 1 106 ? -9.951 15.256 8.701 1.00 57.78 106 GLU A CA 1
ATOM 859 C C . GLU A 1 106 ? -10.590 14.277 9.699 1.00 57.78 106 GLU A C 1
ATOM 861 O O . GLU A 1 106 ? -11.654 14.561 10.256 1.00 57.78 106 GLU A O 1
ATOM 866 N N . LYS A 1 107 ? -9.911 13.164 10.010 1.00 54.19 107 LYS A N 1
ATOM 867 C CA . LYS A 1 107 ? -10.345 12.216 11.051 1.00 54.19 107 LYS A CA 1
ATOM 868 C C . LYS A 1 107 ? -10.262 12.817 12.458 1.00 54.19 107 LYS A C 1
ATOM 870 O O . LYS A 1 107 ? -11.224 12.686 13.210 1.00 54.19 107 LYS A O 1
ATOM 875 N N . LEU A 1 108 ? -9.180 13.524 12.805 1.00 48.94 108 LEU A N 1
ATOM 876 C CA . LEU A 1 108 ? -9.048 14.190 14.108 1.00 48.94 108 LEU A CA 1
ATOM 877 C C . LEU A 1 108 ? -10.117 15.272 14.293 1.00 48.94 108 LEU A C 1
ATOM 879 O O . LEU A 1 108 ? -10.682 15.394 15.373 1.00 48.94 108 LEU A O 1
ATOM 883 N N . LEU A 1 109 ? -10.410 16.052 13.251 1.00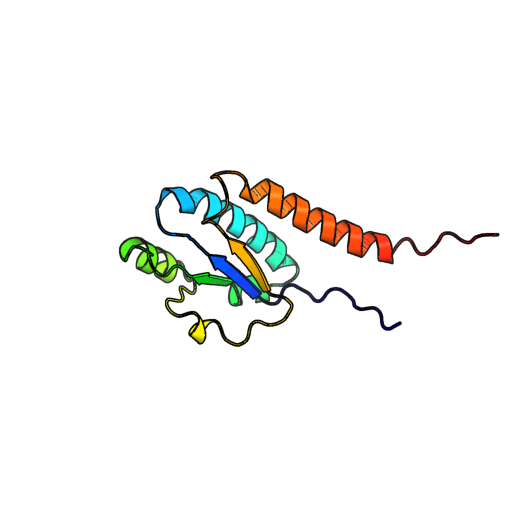 44.12 109 LEU A N 1
ATOM 884 C CA . LEU A 1 109 ? -11.444 17.086 13.264 1.00 44.12 109 LEU A CA 1
ATOM 885 C C . LEU A 1 109 ? -12.844 16.474 13.377 1.00 44.12 109 LEU A C 1
ATOM 887 O O . LEU A 1 109 ? -13.674 17.009 14.110 1.00 44.12 109 LEU A O 1
ATOM 891 N N . SER A 1 110 ? -13.090 15.334 12.724 1.00 48.22 110 SER A N 1
ATOM 892 C CA . SER A 1 110 ? -14.325 14.560 12.892 1.00 48.22 110 SER A CA 1
ATOM 893 C C . SER A 1 110 ? -14.488 14.035 14.323 1.00 48.22 110 SER A C 1
ATOM 895 O O . SER A 1 110 ? -15.592 14.082 14.865 1.00 48.22 110 SER A O 1
ATOM 897 N N . ASP A 1 111 ? -13.412 13.563 14.956 1.00 41.66 111 ASP A N 1
ATOM 898 C CA . ASP A 1 111 ? -13.457 13.059 16.332 1.00 41.66 111 ASP A CA 1
ATOM 899 C C . ASP A 1 111 ? -13.556 14.204 17.360 1.00 41.66 111 ASP A C 1
ATOM 901 O O . ASP A 1 111 ? -14.327 14.110 18.313 1.00 41.66 111 ASP A O 1
ATOM 905 N N . VAL A 1 112 ? -12.870 15.334 17.151 1.00 37.75 112 VAL A N 1
ATOM 906 C CA . VAL A 1 112 ? -12.943 16.525 18.022 1.00 37.75 112 VAL A CA 1
ATOM 907 C C . VAL A 1 112 ? -14.306 17.217 17.930 1.00 37.75 112 VAL A C 1
ATOM 909 O O . VAL A 1 112 ? -14.839 17.637 18.958 1.00 37.75 112 VAL A O 1
ATOM 912 N N . ALA A 1 113 ? -14.926 17.287 16.748 1.00 38.53 113 ALA A N 1
ATOM 913 C CA . ALA A 1 113 ? -16.279 17.827 16.590 1.00 38.53 113 ALA A CA 1
ATOM 914 C C . ALA A 1 113 ? -17.337 17.036 17.387 1.00 38.53 113 ALA A C 1
ATOM 916 O O . ALA A 1 113 ? -18.341 17.614 17.799 1.00 38.53 113 ALA A O 1
ATOM 917 N N . MET A 1 114 ? -17.103 15.748 17.670 1.00 39.69 114 MET A N 1
ATOM 918 C CA . MET A 1 114 ? -17.968 14.959 18.557 1.00 39.69 114 MET A CA 1
ATOM 919 C C . MET A 1 114 ? -17.775 15.275 20.050 1.00 39.69 114 MET A C 1
ATOM 921 O O . MET A 1 114 ? -18.702 15.068 20.832 1.00 39.69 114 MET A O 1
ATOM 925 N N . TYR A 1 115 ? -16.609 15.782 20.468 1.00 34.09 115 TYR A N 1
ATOM 926 C CA . TYR A 1 115 ? -16.337 16.141 21.870 1.00 34.09 115 TYR A CA 1
ATOM 927 C C . TYR A 1 115 ? -16.728 17.579 22.223 1.00 34.09 115 TYR A C 1
ATOM 929 O O . TYR A 1 115 ? -16.974 17.880 23.391 1.00 34.09 115 TYR A O 1
ATOM 937 N N . ILE A 1 116 ? -16.836 18.461 21.229 1.00 39.69 116 ILE A N 1
ATOM 938 C CA . ILE A 1 116 ? -17.340 19.824 21.396 1.00 39.69 116 ILE A CA 1
ATOM 939 C C . ILE A 1 116 ? -18.804 19.832 20.947 1.00 39.69 116 ILE A C 1
ATOM 941 O O . ILE A 1 116 ? -19.153 20.359 19.892 1.00 39.69 116 ILE A O 1
ATOM 945 N N . GLY A 1 117 ? -19.680 19.208 21.741 1.00 38.97 117 GLY A N 1
ATOM 946 C CA . GLY A 1 117 ? -21.126 19.383 21.576 1.00 38.97 117 GLY A CA 1
ATOM 947 C C . GLY A 1 117 ? -21.481 20.879 21.513 1.00 38.97 117 GLY A C 1
ATOM 948 O O . GLY A 1 117 ? -20.727 21.696 22.053 1.00 38.97 117 GLY A O 1
ATOM 949 N N . PRO A 1 118 ? -22.591 21.268 20.853 1.00 39.16 118 PRO A N 1
ATOM 950 C CA . PRO A 1 118 ? -22.943 22.673 20.685 1.00 39.16 118 PRO A CA 1
ATOM 951 C C . PRO A 1 118 ? -22.938 23.350 22.052 1.00 39.16 118 PRO A C 1
ATOM 953 O O . PRO A 1 118 ? -23.749 23.015 22.916 1.00 39.16 118 PRO A O 1
ATOM 956 N N . ALA A 1 119 ? -21.990 24.269 22.254 1.00 44.00 119 ALA A N 1
ATOM 957 C CA . ALA A 1 119 ? -21.952 25.104 23.437 1.00 44.00 119 ALA A CA 1
ATOM 958 C C . ALA A 1 119 ? -23.342 25.727 23.592 1.00 44.00 119 ALA A C 1
ATOM 960 O O . ALA A 1 119 ? -23.845 26.371 22.666 1.00 44.00 119 ALA A O 1
ATOM 961 N N . ASN A 1 120 ? -23.974 25.424 24.728 1.00 41.16 120 ASN A N 1
ATOM 962 C CA . ASN A 1 120 ? -25.309 25.858 25.106 1.00 41.16 120 ASN A CA 1
ATOM 963 C C . ASN A 1 120 ? -25.576 27.289 24.632 1.00 41.16 120 ASN A C 1
ATOM 965 O O . ASN A 1 120 ? -24.947 28.236 25.104 1.00 41.16 120 ASN A O 1
ATOM 969 N N . LYS A 1 121 ? -26.551 27.434 23.732 1.00 42.84 121 LYS A N 1
ATOM 970 C CA . LYS A 1 121 ? -27.277 28.691 23.584 1.00 42.84 121 LYS A CA 1
ATOM 971 C C . LYS A 1 121 ? -28.123 28.863 24.844 1.00 42.84 121 LYS A C 1
ATOM 973 O O . LYS A 1 121 ? -29.128 28.169 24.992 1.00 42.84 121 LYS A O 1
ATOM 978 N N . HIS A 1 122 ? -27.708 29.768 25.720 1.00 39.06 122 HIS A N 1
ATOM 979 C CA . HIS A 1 122 ? -28.601 30.458 26.642 1.00 39.06 122 HIS A CA 1
ATOM 980 C C . HIS A 1 122 ? -28.533 31.952 26.361 1.00 39.06 122 HIS A C 1
ATOM 982 O O . HIS A 1 122 ? -27.403 32.456 26.182 1.00 39.06 122 HIS A O 1
#

Mean predicted aligned error: 11.22 Å

Organism: NCBI:txid108018

Foldseek 3Di:
DPPPPPDDQQAEEEEDPADPLCVVLVVVLVVVVVVVCVVPVNHQVRYEYEYLNHDPVRVVVCVVVVHHYDNDPVVNPPPDPRYHYHYPPVDDRPCSVVVSVVVVVVSVVVVVCVVCDPDDDD